Protein AF-A0A7Y1XHL6-F1 (afdb_monomer)

Radius of gyration: 13.39 Å; Cα contacts (8 Å, |Δi|>4): 148; chains: 1; bounding box: 30×32×27 Å

Secondary structure (DSSP, 8-state):
-EEEETBTTTB-TTT---GGGHHHHHHHHHTT--EEEE-SS-HHHHHHHHHHTT--S-EEEGGGTEEEEEEEETTEEEEEEEEEEEESS--

Foldseek 3Di:
DEEWEQAVICAPPPPRDNPVCVVVVVVCVVVVNAYEYEYLADPVVVVVVCVVVVNQDWYHYNRRQKIWQWDDDPPDTDGRNTPDIGGPHDD

Sequence (91 aa):
MVFTDLDGSLLDHHSYSYDAALPALTLLEQKNIPIIFCSSKTRAEMDRLRIDMGHAAPFIIENGAAICGLTHRNGAFLGWDGSETIALGKP

Nearest PDB structures (foldseek):
  2zos-assembly1_A  TM=7.613E-01  e=2.420E-04  Pyrococcus horikoshii
  1wzc-assembly1_A  TM=8.024E-01  e=1.095E-03  Pyrococcus horikoshii
  1nrw-assembly1_A  TM=7.037E-01  e=1.025E-03  Bacillus subtilis
  2zos-assembly2_B  TM=6.818E-01  e=1.169E-03  Pyrococcus horikoshii
  1kyt-assembly1_A  TM=7.313E-01  e=7.344E-03  Thermoplasma acidophilum

Mean predicted aligned error: 4.74 Å

Solvent-accessible surface area (backbone atoms only — not comparable to full-atom values): 5183 Å² total; per-residue (Å²): 112,46,78,43,48,41,89,64,62,50,20,40,78,86,79,65,46,44,72,91,44,46,71,59,54,52,53,32,55,77,67,72,40,54,63,31,46,39,32,69,46,50,66,75,58,47,57,53,51,29,61,77,67,70,53,53,56,42,35,31,24,50,72,60,16,28,43,32,18,43,32,71,58,96,92,40,82,73,52,45,84,39,83,39,70,50,71,75,52,82,117

Structure (mmCIF, N/CA/C/O backbone):
data_AF-A0A7Y1XHL6-F1
#
_entry.id   AF-A0A7Y1XHL6-F1
#
loop_
_atom_site.group_PDB
_atom_site.id
_atom_site.type_symbol
_atom_site.label_atom_id
_atom_site.label_alt_id
_atom_site.label_comp_id
_atom_site.label_asym_id
_atom_site.label_entity_id
_atom_site.label_seq_id
_atom_site.pdbx_PDB_ins_code
_atom_site.Cartn_x
_atom_site.Cartn_y
_atom_site.Cartn_z
_atom_site.occupancy
_atom_site.B_iso_or_equiv
_atom_site.auth_seq_id
_atom_site.auth_comp_id
_atom_site.auth_asym_id
_atom_site.auth_atom_id
_atom_site.pdbx_PDB_model_num
ATOM 1 N N . MET A 1 1 ? -6.098 -7.498 10.930 1.00 91.75 1 MET A N 1
ATOM 2 C CA . MET A 1 1 ? -5.402 -6.580 10.007 1.00 91.75 1 MET A CA 1
ATOM 3 C C . MET A 1 1 ? -3.990 -7.096 9.808 1.00 91.75 1 MET A C 1
ATOM 5 O O . MET A 1 1 ? -3.429 -7.617 10.766 1.00 91.75 1 MET A O 1
ATOM 9 N N . VAL A 1 2 ? -3.460 -6.990 8.594 1.00 96.19 2 VAL A N 1
ATOM 10 C CA . VAL A 1 2 ? -2.100 -7.392 8.211 1.00 96.19 2 VAL A CA 1
ATOM 11 C C . VAL A 1 2 ? -1.358 -6.159 7.712 1.00 96.19 2 VAL A C 1
ATOM 13 O O . VAL A 1 2 ? -1.935 -5.343 7.000 1.00 96.19 2 VAL A O 1
ATOM 16 N N . PHE A 1 3 ? -0.088 -6.037 8.084 1.00 97.00 3 PHE A N 1
ATOM 17 C CA . PHE A 1 3 ? 0.816 -5.020 7.559 1.00 97.00 3 PHE A CA 1
ATOM 18 C C . PHE A 1 3 ? 1.833 -5.699 6.658 1.00 97.00 3 PHE A C 1
ATOM 20 O O . PHE A 1 3 ? 2.311 -6.786 6.988 1.00 97.00 3 PHE A O 1
ATOM 27 N N . THR A 1 4 ? 2.161 -5.074 5.536 1.00 96.69 4 THR A N 1
ATOM 28 C CA . THR A 1 4 ? 3.168 -5.606 4.623 1.00 96.69 4 THR A CA 1
ATOM 29 C C . THR A 1 4 ? 3.989 -4.481 4.023 1.00 96.69 4 THR A C 1
ATOM 31 O O . THR A 1 4 ? 3.457 -3.418 3.686 1.00 96.69 4 THR A O 1
ATOM 34 N N . ASP A 1 5 ? 5.292 -4.726 3.949 1.00 96.25 5 ASP A N 1
ATOM 35 C CA . ASP A 1 5 ? 6.189 -3.908 3.153 1.00 96.25 5 ASP A CA 1
ATOM 36 C C . ASP A 1 5 ? 5.994 -4.194 1.659 1.00 96.25 5 ASP A C 1
ATOM 38 O O . ASP A 1 5 ? 5.454 -5.235 1.275 1.00 96.25 5 ASP A O 1
ATOM 42 N N . LEU A 1 6 ? 6.401 -3.255 0.810 1.00 95.94 6 LEU A N 1
ATOM 43 C CA . LEU A 1 6 ? 6.265 -3.382 -0.634 1.00 95.94 6 LEU A CA 1
ATOM 44 C C . LEU A 1 6 ? 7.528 -3.954 -1.275 1.00 95.94 6 LEU A C 1
ATOM 46 O O . LEU A 1 6 ? 7.498 -5.092 -1.735 1.00 95.94 6 LEU A O 1
ATOM 50 N N . ASP A 1 7 ? 8.624 -3.199 -1.323 1.00 93.88 7 ASP A N 1
ATOM 51 C CA . ASP A 1 7 ? 9.780 -3.574 -2.147 1.00 93.88 7 ASP A CA 1
ATOM 52 C C . ASP A 1 7 ? 10.527 -4.774 -1.559 1.00 93.88 7 ASP A C 1
ATOM 54 O O . ASP A 1 7 ? 11.079 -4.705 -0.467 1.00 93.88 7 ASP A O 1
ATOM 58 N N . GLY A 1 8 ? 10.583 -5.880 -2.302 1.00 89.62 8 GLY A N 1
ATOM 59 C CA . GLY A 1 8 ? 11.222 -7.111 -1.829 1.00 89.62 8 GLY A CA 1
ATOM 60 C C . GLY A 1 8 ? 10.410 -7.871 -0.775 1.00 89.62 8 GLY A C 1
ATOM 61 O O . GLY A 1 8 ? 10.913 -8.848 -0.223 1.00 89.62 8 GLY A O 1
ATOM 62 N N . SER A 1 9 ? 9.169 -7.446 -0.518 1.00 92.88 9 SER A N 1
ATOM 63 C CA . SER A 1 9 ? 8.212 -8.119 0.361 1.00 92.88 9 SER A CA 1
ATOM 64 C C . SER A 1 9 ? 6.956 -8.508 -0.423 1.00 92.88 9 SER A C 1
ATOM 66 O O . SER A 1 9 ? 6.856 -9.643 -0.886 1.00 92.88 9 SER A O 1
ATOM 68 N N . LEU A 1 10 ? 6.001 -7.587 -0.602 1.00 95.12 10 LEU A N 1
ATOM 69 C CA . LEU A 1 10 ? 4.808 -7.837 -1.419 1.00 95.12 10 LEU A CA 1
ATOM 70 C C . LEU A 1 10 ? 5.104 -7.788 -2.924 1.00 95.12 10 LEU A C 1
ATOM 72 O O . LEU A 1 10 ? 4.500 -8.531 -3.696 1.00 95.12 10 LEU A O 1
ATOM 76 N N . LEU A 1 11 ? 6.007 -6.894 -3.326 1.00 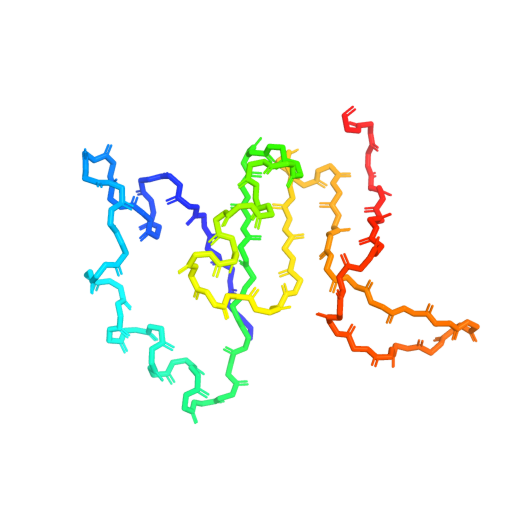94.88 11 LEU A N 1
ATOM 77 C CA . LEU A 1 11 ? 6.466 -6.722 -4.697 1.00 94.88 11 LEU A CA 1
ATOM 78 C C . LEU A 1 11 ? 7.789 -7.456 -4.869 1.00 94.88 11 LEU A C 1
ATOM 80 O O . LEU A 1 11 ? 8.749 -7.215 -4.129 1.00 94.88 11 LEU A O 1
ATOM 84 N N . ASP A 1 12 ? 7.848 -8.326 -5.871 1.00 92.12 12 ASP A N 1
ATOM 85 C CA . ASP A 1 12 ? 9.086 -8.996 -6.238 1.00 92.12 12 ASP A CA 1
ATOM 86 C C . ASP A 1 12 ? 10.171 -7.973 -6.609 1.00 92.12 12 ASP A C 1
ATOM 88 O O . ASP A 1 12 ? 9.934 -7.020 -7.353 1.00 92.12 12 ASP A O 1
ATOM 92 N N . HIS A 1 13 ? 11.387 -8.184 -6.104 1.00 88.38 13 HIS A N 1
ATOM 93 C CA . HIS A 1 13 ? 12.473 -7.211 -6.229 1.00 88.38 13 HIS A CA 1
ATOM 94 C C . HIS A 1 13 ? 12.954 -7.022 -7.678 1.00 88.38 13 HIS A C 1
ATOM 96 O O . HIS A 1 13 ? 13.534 -5.989 -8.004 1.00 88.38 13 HIS A O 1
ATOM 102 N N . HIS A 1 14 ? 12.731 -8.009 -8.552 1.00 87.69 14 HIS A N 1
ATOM 103 C CA . HIS A 1 14 ? 13.233 -7.991 -9.926 1.00 87.69 14 HIS A CA 1
ATOM 104 C C . HIS A 1 14 ? 12.172 -7.577 -10.943 1.00 87.69 14 HIS A C 1
ATOM 106 O O . HIS A 1 14 ? 12.453 -6.805 -11.857 1.00 87.69 14 HIS A O 1
ATOM 112 N N . SER A 1 15 ? 10.968 -8.119 -10.804 1.00 89.88 15 SER A N 1
ATOM 113 C CA . SER A 1 15 ? 9.861 -7.939 -11.745 1.00 89.88 15 SER A CA 1
ATOM 114 C C . SER A 1 15 ? 8.861 -6.879 -11.307 1.00 89.88 15 SER A C 1
ATOM 116 O O . SER A 1 15 ? 8.042 -6.455 -12.118 1.00 89.88 15 SER A O 1
ATOM 118 N N . TYR A 1 16 ? 8.910 -6.461 -10.039 1.00 90.19 16 TYR A N 1
ATOM 119 C CA . TYR A 1 16 ? 7.932 -5.559 -9.436 1.00 90.19 16 TYR A CA 1
ATOM 120 C C . TYR A 1 16 ? 6.485 -6.081 -9.474 1.00 90.19 16 TYR A C 1
ATOM 122 O O . TYR A 1 16 ? 5.536 -5.320 -9.294 1.00 90.19 16 TYR A O 1
ATOM 130 N N . SER A 1 17 ? 6.308 -7.386 -9.707 1.00 92.12 17 SER A N 1
ATOM 131 C CA . SER A 1 17 ? 5.003 -8.045 -9.726 1.00 92.12 17 SER A CA 1
ATOM 132 C C . SER A 1 17 ? 4.571 -8.459 -8.317 1.00 92.12 17 SER A C 1
ATOM 134 O O . SER A 1 17 ? 5.396 -8.828 -7.479 1.00 92.12 17 SER A O 1
ATOM 136 N N . TYR A 1 18 ? 3.257 -8.435 -8.081 1.00 94.19 18 TYR A N 1
ATOM 137 C CA . TYR A 1 18 ? 2.598 -8.995 -6.896 1.00 94.19 18 TYR A CA 1
ATOM 138 C C . TYR A 1 18 ? 1.813 -10.280 -7.207 1.00 94.19 18 TYR A C 1
ATOM 140 O O . TYR A 1 18 ? 1.083 -10.777 -6.347 1.00 94.19 18 TYR A O 1
ATOM 148 N N . ASP A 1 19 ? 1.953 -10.849 -8.410 1.00 94.94 19 ASP A N 1
ATOM 149 C CA . ASP A 1 19 ? 1.160 -12.005 -8.854 1.00 94.94 19 ASP A CA 1
ATOM 150 C C . ASP A 1 19 ? 1.327 -13.211 -7.923 1.00 94.94 19 ASP A C 1
ATOM 152 O O . ASP A 1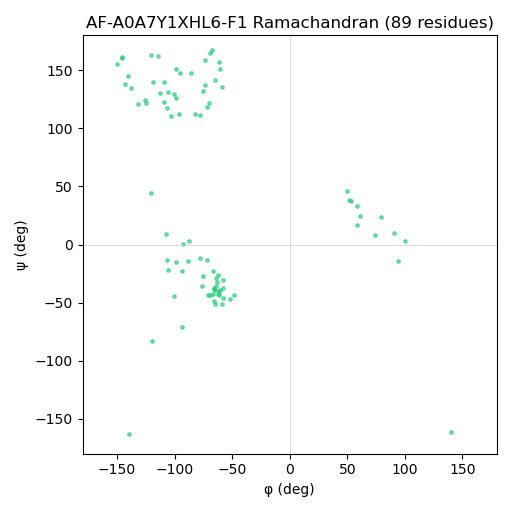 19 ? 0.365 -13.910 -7.602 1.00 94.94 19 ASP A O 1
ATOM 156 N N . ALA A 1 20 ? 2.545 -13.417 -7.414 1.00 93.38 20 ALA A N 1
ATOM 157 C CA . ALA A 1 20 ? 2.846 -14.473 -6.451 1.00 93.38 20 ALA A CA 1
ATOM 158 C C . ALA A 1 20 ? 2.073 -14.314 -5.127 1.00 93.38 20 ALA A C 1
ATOM 160 O O . ALA A 1 20 ? 1.801 -15.305 -4.447 1.00 93.38 20 ALA A O 1
ATOM 161 N N . ALA A 1 21 ? 1.691 -13.086 -4.767 1.00 94.31 21 ALA A N 1
ATOM 162 C CA . ALA A 1 21 ? 0.940 -12.779 -3.557 1.00 94.31 21 ALA A CA 1
ATOM 163 C C . ALA A 1 21 ? -0.585 -12.857 -3.748 1.00 94.31 21 ALA A C 1
ATOM 165 O O . ALA A 1 21 ? -1.305 -12.933 -2.749 1.00 94.31 21 ALA A O 1
ATOM 166 N N . LEU A 1 22 ? -1.098 -12.896 -4.987 1.00 94.94 22 LEU A N 1
ATOM 167 C CA . LEU A 1 22 ? -2.540 -12.917 -5.283 1.00 94.94 22 LEU A CA 1
ATOM 168 C C . LEU A 1 22 ? -3.338 -13.958 -4.476 1.00 94.94 22 LEU A C 1
ATOM 170 O O . LEU A 1 22 ? -4.397 -13.591 -3.957 1.00 94.94 22 LEU A O 1
ATOM 174 N N . PRO A 1 23 ? -2.876 -15.216 -4.287 1.00 96.38 23 PRO A N 1
ATOM 175 C CA . PRO A 1 23 ? -3.617 -16.187 -3.480 1.00 96.38 23 PRO A CA 1
ATOM 176 C C . PRO A 1 23 ? -3.790 -15.742 -2.020 1.00 96.38 23 PRO A C 1
ATOM 178 O O . PRO A 1 23 ? -4.865 -15.904 -1.441 1.00 96.38 23 PRO A O 1
ATOM 181 N N . ALA A 1 24 ? -2.749 -15.148 -1.429 1.00 95.62 24 ALA A N 1
ATOM 182 C CA . ALA A 1 24 ? -2.790 -14.645 -0.060 1.00 95.62 24 ALA A CA 1
ATOM 183 C C . ALA A 1 24 ? -3.665 -13.389 0.052 1.00 95.62 24 ALA A C 1
ATOM 185 O O . ALA A 1 24 ? -4.492 -13.307 0.960 1.00 95.62 24 ALA A O 1
ATOM 186 N N . LEU A 1 25 ? -3.533 -12.449 -0.892 1.00 94.75 25 LEU A N 1
ATOM 187 C CA . LEU A 1 25 ? -4.360 -11.239 -0.957 1.00 94.75 25 LEU A CA 1
ATOM 188 C C . LEU A 1 25 ? -5.852 -11.593 -1.066 1.00 94.75 25 LEU A C 1
ATOM 190 O O . LEU A 1 25 ? -6.661 -11.095 -0.285 1.00 94.75 25 LEU A O 1
ATOM 194 N N . THR A 1 26 ? -6.192 -12.537 -1.948 1.00 94.94 26 THR A N 1
ATOM 195 C CA . THR A 1 26 ? -7.567 -13.024 -2.144 1.00 94.94 26 THR A CA 1
ATOM 196 C C . THR A 1 26 ? -8.130 -13.654 -0.868 1.00 94.94 26 THR A C 1
ATOM 198 O O . THR A 1 26 ? -9.271 -13.400 -0.485 1.00 94.94 26 THR A O 1
ATOM 2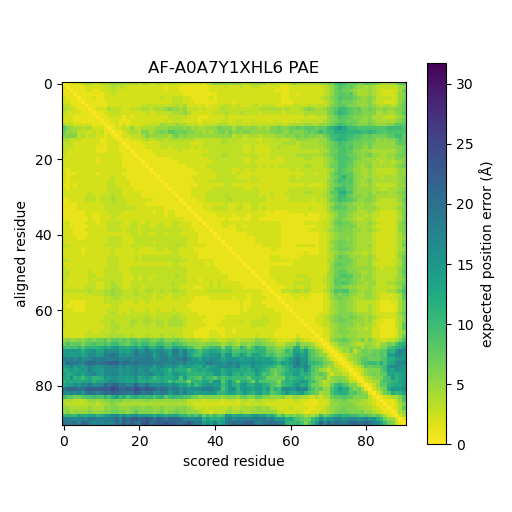01 N N . LEU A 1 27 ? -7.337 -14.469 -0.163 1.00 97.06 27 LEU A N 1
ATOM 202 C CA . LEU A 1 27 ? -7.772 -15.094 1.089 1.00 97.06 27 LEU A CA 1
ATOM 203 C C . LEU A 1 27 ? -8.033 -14.059 2.194 1.00 97.06 27 LEU A C 1
ATOM 205 O O . LEU A 1 27 ? -8.972 -14.213 2.979 1.00 97.06 27 LEU A O 1
ATOM 209 N N . LEU A 1 28 ? -7.195 -13.024 2.280 1.00 95.81 28 LEU A N 1
ATOM 210 C CA . LEU A 1 28 ? -7.356 -11.941 3.248 1.00 95.81 28 LEU A CA 1
ATOM 211 C C . LEU A 1 28 ? -8.612 -11.118 2.948 1.00 95.81 28 LEU A C 1
ATOM 213 O O . LEU A 1 28 ? -9.383 -10.850 3.871 1.00 95.81 28 LEU A O 1
ATOM 217 N N . GLU A 1 29 ? -8.868 -10.813 1.675 1.00 92.44 29 GLU A N 1
ATOM 218 C CA . GLU A 1 29 ? -10.093 -10.148 1.223 1.00 92.44 29 GLU A CA 1
ATOM 219 C C . GLU A 1 29 ? -11.345 -10.962 1.583 1.00 92.44 29 GLU A C 1
ATOM 221 O O . GLU A 1 29 ? -12.238 -10.452 2.258 1.00 92.44 29 GLU A O 1
ATOM 226 N N . GLN A 1 30 ? -11.379 -12.258 1.251 1.00 96.50 30 GLN A N 1
ATOM 227 C CA . GLN A 1 30 ? -12.498 -13.154 1.588 1.00 96.50 30 GLN A CA 1
ATOM 228 C C . GLN A 1 30 ? -12.774 -13.234 3.096 1.00 96.50 30 GLN A C 1
ATOM 230 O O . GLN A 1 30 ? -13.907 -13.457 3.525 1.00 96.50 30 GLN A O 1
ATOM 235 N N . LYS A 1 31 ? -11.735 -13.069 3.920 1.00 97.12 31 LYS A N 1
ATOM 236 C CA . LYS A 1 31 ? -11.842 -13.052 5.384 1.00 97.12 31 LYS A CA 1
ATOM 237 C C . LYS A 1 31 ? -12.134 -11.666 5.956 1.00 97.12 31 LYS A C 1
ATOM 239 O O . LYS A 1 31 ? -12.199 -11.538 7.177 1.00 97.12 31 LYS A O 1
ATOM 244 N N . ASN A 1 32 ? -12.320 -10.650 5.112 1.00 93.56 32 ASN A N 1
ATOM 245 C CA . ASN A 1 32 ? -12.471 -9.251 5.508 1.00 93.56 32 ASN A CA 1
ATOM 246 C C . ASN A 1 32 ? -11.317 -8.777 6.410 1.00 93.56 32 ASN A C 1
ATOM 248 O O . ASN A 1 32 ? -11.526 -8.042 7.376 1.00 93.56 32 ASN A O 1
ATOM 252 N N . ILE A 1 33 ? -10.091 -9.235 6.140 1.00 95.06 33 ILE A N 1
ATOM 253 C CA . ILE A 1 33 ? -8.894 -8.835 6.879 1.00 95.06 33 ILE A CA 1
ATOM 254 C C . ILE A 1 33 ? -8.217 -7.699 6.104 1.00 95.06 33 ILE A C 1
ATOM 256 O O . ILE A 1 33 ? -7.668 -7.950 5.034 1.00 95.06 33 ILE A O 1
ATOM 260 N N . PRO A 1 34 ? -8.188 -6.463 6.640 1.00 91.81 34 PRO A N 1
ATOM 261 C CA . PRO A 1 34 ? -7.549 -5.346 5.956 1.00 91.81 34 PRO A CA 1
ATOM 262 C C . PRO A 1 34 ? -6.046 -5.557 5.814 1.00 91.81 34 PRO A C 1
ATOM 264 O O . PRO A 1 34 ? -5.396 -6.022 6.761 1.00 91.81 34 PRO A O 1
ATOM 267 N N . ILE A 1 35 ? -5.512 -5.143 4.668 1.00 95.00 35 ILE A N 1
ATOM 268 C CA . ILE A 1 35 ? -4.081 -5.108 4.372 1.00 95.00 35 ILE A CA 1
ATOM 269 C C . ILE A 1 35 ? -3.649 -3.650 4.333 1.00 95.00 35 ILE A C 1
ATOM 271 O O . ILE A 1 35 ? -4.189 -2.861 3.561 1.00 95.00 35 ILE A O 1
ATOM 275 N N . ILE A 1 36 ? -2.681 -3.298 5.168 1.00 95.44 36 ILE A N 1
ATOM 276 C CA . ILE A 1 36 ? -2.100 -1.961 5.232 1.00 95.44 36 ILE A CA 1
ATOM 277 C C . ILE A 1 36 ? -0.709 -2.030 4.620 1.00 95.44 36 ILE A C 1
ATOM 279 O O . ILE A 1 36 ? 0.162 -2.746 5.121 1.00 95.44 36 ILE A O 1
ATOM 283 N N . PHE A 1 37 ? -0.506 -1.291 3.534 1.00 96.44 37 PHE A N 1
ATOM 284 C CA . PHE A 1 37 ? 0.822 -1.132 2.957 1.00 96.44 37 PHE A CA 1
ATOM 285 C C . PHE A 1 37 ? 1.652 -0.199 3.831 1.00 96.44 37 PHE A C 1
ATOM 287 O O . PHE A 1 37 ? 1.153 0.828 4.295 1.00 96.44 37 PHE A O 1
ATOM 294 N N . CYS A 1 38 ? 2.911 -0.554 4.047 1.00 97.00 38 CYS A N 1
ATOM 295 C CA . CYS A 1 38 ? 3.881 0.254 4.770 1.00 97.00 38 CYS A CA 1
ATOM 296 C C . CYS A 1 38 ? 5.157 0.325 3.946 1.00 97.00 38 CYS A C 1
ATOM 298 O O . CYS A 1 38 ? 5.716 -0.712 3.639 1.00 97.00 38 CYS A O 1
ATOM 300 N N . SER A 1 39 ? 5.612 1.510 3.549 1.00 97.06 39 SER A N 1
ATOM 301 C CA . SER A 1 39 ? 6.800 1.616 2.700 1.00 97.06 39 SER A CA 1
ATOM 302 C C . SER A 1 39 ? 7.618 2.862 3.022 1.00 97.06 39 SER A C 1
ATOM 304 O O . SER A 1 39 ? 7.121 3.822 3.610 1.00 97.06 39 SER A O 1
ATOM 306 N N . SER A 1 40 ? 8.881 2.856 2.606 1.00 96.31 40 SER A N 1
ATOM 307 C CA . SER A 1 40 ? 9.748 4.038 2.582 1.00 96.31 40 SER A CA 1
ATOM 308 C C . SER A 1 40 ? 9.367 5.037 1.485 1.00 96.31 40 SER A C 1
ATOM 310 O O . SER A 1 40 ? 9.840 6.169 1.507 1.00 96.31 40 SER A O 1
ATOM 312 N N . LYS A 1 41 ? 8.513 4.624 0.542 1.00 96.00 41 LYS A N 1
ATOM 313 C CA . LYS A 1 41 ? 8.041 5.442 -0.575 1.00 96.00 41 LYS A CA 1
ATOM 314 C C . LYS A 1 41 ? 7.299 6.693 -0.130 1.00 96.00 41 LYS A C 1
ATOM 316 O O . LYS A 1 41 ? 6.598 6.700 0.884 1.00 96.00 41 LYS A O 1
ATOM 321 N N . THR A 1 42 ? 7.388 7.711 -0.975 1.00 95.94 42 THR A N 1
ATOM 322 C CA . THR A 1 42 ? 6.629 8.955 -0.857 1.00 95.94 42 THR A CA 1
ATOM 323 C C . THR A 1 42 ? 5.141 8.734 -1.133 1.00 95.94 42 THR A C 1
ATOM 325 O O . THR A 1 42 ? 4.728 7.744 -1.750 1.00 95.94 42 THR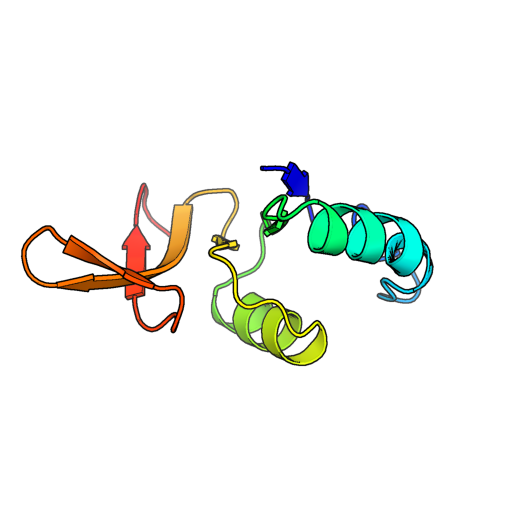 A O 1
ATOM 328 N N . ARG A 1 43 ? 4.310 9.713 -0.752 1.00 93.44 43 ARG A N 1
ATOM 329 C CA . ARG A 1 43 ? 2.875 9.722 -1.079 1.00 93.44 43 ARG A CA 1
ATOM 330 C C . ARG A 1 43 ? 2.609 9.525 -2.573 1.00 93.44 43 ARG A C 1
ATOM 332 O O . ARG A 1 43 ? 1.763 8.717 -2.934 1.00 93.44 43 ARG A O 1
ATOM 339 N N . ALA A 1 44 ? 3.336 10.245 -3.425 1.00 93.88 44 ALA A N 1
ATOM 340 C CA . ALA A 1 44 ? 3.106 10.238 -4.867 1.00 93.88 44 ALA A CA 1
ATOM 341 C C . ALA A 1 44 ? 3.402 8.872 -5.506 1.00 93.88 44 ALA A C 1
ATOM 343 O O . ALA A 1 44 ? 2.695 8.449 -6.420 1.00 93.88 44 ALA A O 1
ATOM 344 N N . GLU A 1 45 ? 4.433 8.174 -5.030 1.00 95.44 45 GLU A N 1
ATOM 345 C CA . GLU A 1 45 ? 4.744 6.816 -5.483 1.00 95.44 45 GLU A CA 1
ATOM 346 C C . GLU A 1 45 ? 3.684 5.819 -5.002 1.00 95.44 45 GLU A C 1
ATOM 348 O O . GLU A 1 45 ? 3.207 4.992 -5.779 1.00 95.44 45 GLU A O 1
ATOM 353 N N . ME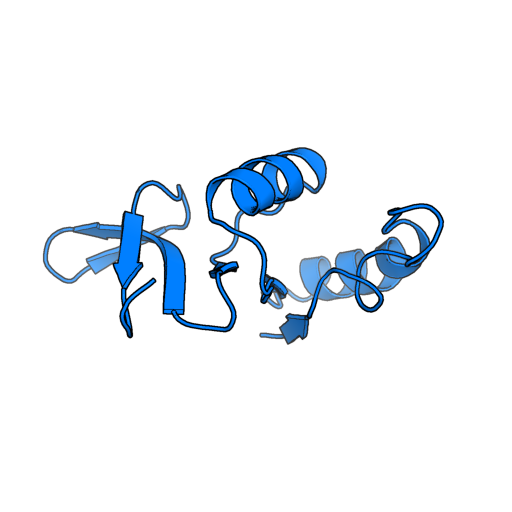T A 1 46 ? 3.270 5.938 -3.738 1.00 95.06 46 MET A N 1
ATOM 354 C CA . MET A 1 46 ? 2.256 5.071 -3.139 1.00 95.06 46 MET A CA 1
ATOM 355 C C . MET A 1 46 ? 0.877 5.244 -3.772 1.00 95.06 46 MET A C 1
ATOM 357 O O . MET A 1 46 ? 0.186 4.249 -3.972 1.00 95.06 46 MET A O 1
ATOM 361 N N . ASP A 1 47 ? 0.486 6.471 -4.131 1.00 92.69 47 ASP A N 1
ATOM 362 C CA . ASP A 1 47 ? -0.781 6.745 -4.815 1.00 92.69 47 ASP A CA 1
ATOM 363 C C . ASP A 1 47 ? -0.859 6.032 -6.172 1.00 92.69 47 ASP A C 1
ATOM 365 O O . ASP A 1 47 ? -1.900 5.475 -6.511 1.00 92.69 47 ASP A O 1
ATOM 369 N N . ARG A 1 48 ? 0.245 5.981 -6.929 1.00 92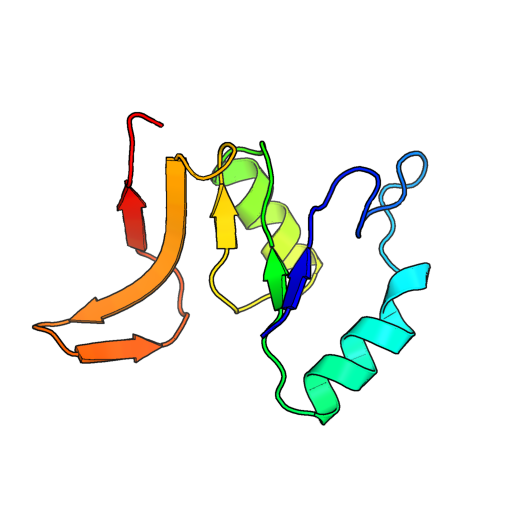.88 48 ARG A N 1
ATOM 370 C CA . ARG A 1 48 ? 0.301 5.220 -8.189 1.00 92.88 48 ARG A CA 1
ATOM 371 C C . ARG A 1 48 ? 0.135 3.723 -7.932 1.00 92.88 48 ARG A C 1
ATOM 373 O O . ARG A 1 48 ? -0.753 3.099 -8.501 1.00 92.88 48 ARG A O 1
ATOM 380 N N . LEU A 1 49 ? 0.921 3.177 -7.003 1.00 93.31 49 LEU A N 1
ATOM 381 C CA . LEU A 1 49 ? 0.909 1.743 -6.704 1.00 93.31 49 LEU A CA 1
ATOM 382 C C . LEU A 1 49 ? -0.436 1.253 -6.173 1.00 93.31 49 LEU A C 1
ATOM 384 O O . LEU A 1 49 ? -0.922 0.212 -6.603 1.00 93.31 49 LEU A O 1
ATOM 388 N N . ARG A 1 50 ? -1.075 1.999 -5.265 1.00 91.25 50 ARG A N 1
ATOM 389 C CA . ARG A 1 50 ? -2.383 1.594 -4.732 1.00 91.25 50 ARG A CA 1
ATOM 390 C C . ARG A 1 50 ? -3.460 1.575 -5.813 1.00 91.25 50 ARG A C 1
ATOM 392 O O . ARG A 1 50 ? -4.324 0.707 -5.764 1.00 91.25 50 ARG A O 1
ATOM 399 N N . ILE A 1 51 ? -3.411 2.504 -6.773 1.00 90.62 51 ILE A N 1
ATOM 400 C CA . ILE A 1 51 ? -4.364 2.552 -7.886 1.00 90.62 51 ILE A CA 1
ATOM 401 C C . ILE A 1 51 ? -4.170 1.315 -8.764 1.00 90.62 51 ILE A C 1
ATOM 403 O O . ILE A 1 51 ? -5.141 0.607 -9.026 1.00 90.62 51 ILE A O 1
ATOM 407 N N . ASP A 1 52 ? -2.924 1.008 -9.129 1.00 91.44 52 ASP A N 1
ATOM 408 C CA . ASP A 1 52 ? -2.587 -0.147 -9.969 1.00 91.44 52 ASP A CA 1
ATOM 409 C C . ASP A 1 52 ? -2.942 -1.488 -9.299 1.00 91.44 52 ASP A C 1
ATOM 411 O O . ASP A 1 52 ? -3.319 -2.449 -9.970 1.00 91.44 52 ASP A O 1
ATOM 415 N N . MET A 1 53 ? -2.860 -1.556 -7.967 1.00 90.88 53 MET A N 1
ATOM 416 C CA . MET A 1 53 ? -3.174 -2.751 -7.173 1.00 90.88 53 MET A CA 1
ATOM 417 C C . MET A 1 53 ? -4.628 -2.808 -6.676 1.00 90.88 53 MET A C 1
ATOM 419 O O . MET A 1 53 ? -4.983 -3.732 -5.945 1.00 90.88 53 MET A O 1
ATOM 423 N N . GLY A 1 54 ? -5.468 -1.816 -6.999 1.00 89.56 54 GLY A N 1
ATOM 424 C CA . GLY A 1 54 ? -6.843 -1.732 -6.485 1.00 89.56 54 GLY A CA 1
ATOM 425 C C . GLY A 1 54 ? -6.932 -1.621 -4.955 1.00 89.56 54 GLY A C 1
ATOM 426 O O . GLY A 1 54 ? -7.932 -2.007 -4.349 1.00 89.56 54 GLY A O 1
ATOM 427 N N . HIS A 1 55 ? -5.886 -1.114 -4.301 1.00 90.50 55 HIS A N 1
ATOM 428 C CA . HIS A 1 55 ? -5.810 -1.001 -2.849 1.00 90.50 55 HIS A CA 1
ATOM 429 C C . HIS A 1 55 ? -6.542 0.253 -2.368 1.00 90.50 55 HIS A C 1
ATOM 431 O O . HIS A 1 55 ? -6.118 1.381 -2.611 1.00 90.50 55 HIS A O 1
ATOM 437 N N . ALA A 1 56 ? -7.658 0.052 -1.666 1.00 87.06 56 ALA A N 1
ATOM 438 C CA . ALA A 1 56 ? -8.466 1.145 -1.128 1.00 87.06 56 ALA A CA 1
ATOM 439 C C . ALA A 1 56 ? -8.113 1.508 0.323 1.00 87.06 56 ALA A C 1
ATOM 441 O O . ALA A 1 56 ? -8.364 2.635 0.736 1.00 87.06 56 ALA A O 1
ATOM 442 N N . ALA A 1 57 ? -7.520 0.589 1.090 1.00 89.69 57 ALA A N 1
ATOM 443 C CA . ALA A 1 57 ? -7.293 0.770 2.524 1.00 89.69 57 ALA A CA 1
ATOM 444 C C . ALA A 1 57 ? -6.261 1.872 2.847 1.00 89.69 57 ALA A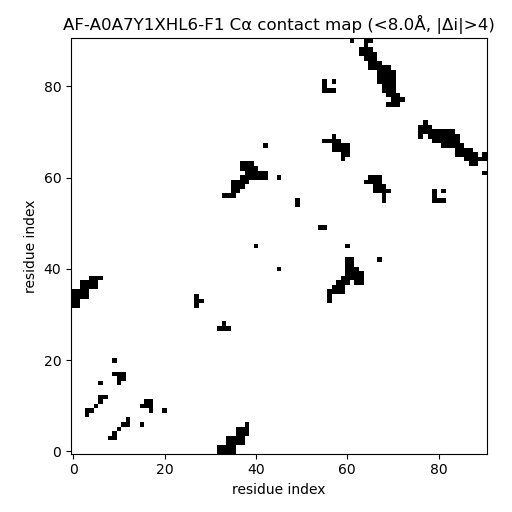 C 1
ATOM 446 O O . ALA A 1 57 ? -5.550 2.337 1.951 1.00 89.69 57 ALA A O 1
ATOM 447 N N . PRO A 1 58 ? -6.150 2.313 4.114 1.00 92.62 58 PRO A N 1
ATOM 448 C CA . PRO A 1 58 ? -5.107 3.234 4.530 1.00 92.62 58 PRO A CA 1
ATOM 449 C C . PRO A 1 58 ? -3.724 2.626 4.316 1.00 92.62 58 PRO A C 1
ATOM 451 O O . PRO A 1 58 ? -3.556 1.404 4.269 1.00 92.62 58 PRO A O 1
ATOM 454 N N . PHE A 1 59 ? -2.723 3.489 4.206 1.00 94.75 59 PHE A N 1
ATOM 455 C CA . PHE A 1 59 ? -1.339 3.084 3.996 1.00 94.75 59 PHE A CA 1
ATOM 456 C C . PHE A 1 59 ? -0.377 4.035 4.697 1.00 94.75 59 PHE A C 1
ATOM 458 O O . PHE A 1 59 ? -0.724 5.162 5.055 1.00 94.75 59 PHE A O 1
ATOM 465 N N . ILE A 1 60 ? 0.834 3.545 4.912 1.00 95.75 60 ILE A N 1
ATOM 466 C CA . ILE A 1 60 ? 1.903 4.221 5.629 1.00 95.75 60 ILE A CA 1
ATOM 467 C C . ILE A 1 60 ? 3.010 4.550 4.630 1.00 95.75 60 ILE A C 1
ATOM 469 O O . ILE A 1 60 ? 3.440 3.683 3.865 1.00 95.75 60 ILE A O 1
ATOM 473 N N . ILE A 1 61 ? 3.455 5.804 4.655 1.00 96.00 61 ILE A N 1
ATOM 474 C CA . ILE A 1 61 ? 4.504 6.329 3.776 1.00 96.00 61 ILE A CA 1
ATOM 475 C C . ILE A 1 61 ? 5.745 6.706 4.576 1.00 96.00 61 ILE A C 1
ATOM 477 O O . ILE A 1 61 ? 5.669 6.882 5.798 1.00 96.00 61 ILE A O 1
ATOM 481 N N . GLU A 1 62 ? 6.869 6.848 3.874 1.00 95.88 62 GLU A N 1
ATOM 482 C CA . GLU A 1 62 ? 8.109 7.429 4.399 1.00 95.88 62 GLU A CA 1
ATOM 483 C C . GLU A 1 62 ? 8.519 6.810 5.747 1.00 95.88 62 GLU A C 1
ATOM 485 O O . GLU A 1 62 ? 8.842 7.497 6.715 1.00 95.88 62 GLU A O 1
ATOM 490 N N . ASN A 1 63 ? 8.464 5.474 5.825 1.00 95.38 63 ASN A N 1
ATOM 491 C CA . ASN A 1 63 ? 8.830 4.683 7.008 1.00 95.38 63 ASN A CA 1
ATOM 492 C C . ASN A 1 63 ? 8.034 5.029 8.280 1.00 95.38 63 ASN A C 1
ATOM 494 O O . ASN A 1 63 ? 8.558 4.936 9.390 1.00 95.38 63 ASN A O 1
ATOM 498 N N . GLY A 1 64 ? 6.766 5.420 8.139 1.00 95.19 64 GLY A N 1
ATOM 499 C CA . GLY A 1 64 ? 5.917 5.751 9.285 1.00 95.19 64 GLY A CA 1
ATOM 500 C C . GLY A 1 64 ? 5.777 7.241 9.564 1.00 95.19 64 GLY A C 1
ATOM 501 O O . GLY A 1 64 ? 5.103 7.596 10.531 1.00 95.19 64 GLY A O 1
ATOM 502 N N . ALA A 1 65 ? 6.359 8.118 8.741 1.00 95.44 65 ALA A N 1
ATOM 503 C CA . ALA A 1 65 ? 6.251 9.560 8.949 1.00 95.44 65 ALA A CA 1
ATOM 504 C C . ALA A 1 65 ? 4.809 10.074 8.811 1.00 95.44 65 ALA A C 1
ATOM 506 O O . ALA A 1 65 ? 4.441 11.046 9.479 1.00 95.44 65 ALA A O 1
ATOM 507 N N . ALA A 1 66 ? 3.977 9.411 8.000 1.00 94.06 66 ALA A N 1
ATOM 508 C CA . ALA A 1 66 ? 2.566 9.748 7.869 1.00 94.06 66 ALA A CA 1
ATOM 509 C C . ALA A 1 66 ? 1.667 8.548 7.527 1.00 94.06 66 ALA A C 1
ATOM 511 O O . ALA A 1 66 ? 2.091 7.566 6.912 1.00 94.06 66 ALA A O 1
ATOM 512 N N . ILE A 1 67 ? 0.391 8.676 7.900 1.00 93.44 67 ILE A N 1
ATOM 513 C CA . ILE A 1 67 ? -0.699 7.769 7.526 1.00 93.44 67 ILE A CA 1
ATOM 514 C C . ILE A 1 67 ? -1.566 8.461 6.481 1.00 93.44 67 ILE A C 1
ATOM 516 O O . ILE A 1 67 ? -1.991 9.598 6.663 1.00 93.44 67 ILE A O 1
ATOM 520 N N . CYS A 1 68 ? -1.850 7.753 5.400 1.00 92.19 68 CYS A N 1
ATOM 521 C CA . CYS A 1 68 ? -2.593 8.230 4.246 1.00 92.19 68 CYS A CA 1
ATOM 522 C C . CYS A 1 68 ? -3.846 7.385 4.028 1.00 92.19 68 CYS A C 1
ATOM 524 O O . CYS A 1 68 ? -3.936 6.257 4.516 1.00 92.19 68 CYS A O 1
ATOM 526 N N . GLY A 1 69 ? -4.796 7.892 3.244 1.00 86.81 69 GLY A N 1
ATOM 527 C CA . GLY A 1 69 ? -5.942 7.078 2.842 1.00 86.81 69 GLY A CA 1
ATOM 528 C C . GLY A 1 69 ? -7.140 7.168 3.796 1.00 86.81 69 GLY A C 1
ATOM 529 O O . GLY A 1 69 ? -8.065 6.376 3.670 1.00 86.81 69 GLY A O 1
ATOM 530 N N . LEU A 1 70 ? -7.122 8.090 4.763 1.00 80.94 70 LEU A N 1
ATOM 531 C CA . LEU A 1 70 ? -8.197 8.262 5.742 1.00 80.94 70 LEU A CA 1
ATOM 532 C C . LEU A 1 70 ? -9.181 9.348 5.297 1.00 80.94 70 LEU A C 1
ATOM 534 O O . LEU A 1 70 ? -8.788 10.338 4.682 1.00 80.94 70 LEU A O 1
ATOM 538 N N . THR A 1 71 ? -10.448 9.162 5.663 1.00 73.12 71 THR A N 1
ATOM 539 C CA . THR A 1 71 ? -11.499 10.175 5.541 1.00 73.12 71 THR A CA 1
ATOM 540 C C . THR A 1 71 ? -12.136 10.374 6.906 1.00 73.12 71 THR A C 1
ATOM 542 O O . THR A 1 71 ? -12.677 9.431 7.495 1.00 73.12 71 THR A O 1
ATOM 545 N N . HIS A 1 72 ? -12.111 11.599 7.422 1.00 68.31 72 HIS A N 1
ATOM 546 C CA . HIS A 1 72 ? -12.739 11.935 8.694 1.00 68.31 72 HIS A CA 1
ATOM 547 C C . HIS A 1 72 ? -13.421 13.301 8.627 1.00 68.31 72 HIS A C 1
ATOM 549 O O . HIS A 1 72 ? -12.959 14.210 7.946 1.00 68.31 72 HIS A O 1
ATOM 555 N N . ARG A 1 73 ? -14.553 13.462 9.319 1.00 63.69 73 ARG A N 1
ATOM 556 C CA . ARG A 1 73 ? -15.139 14.787 9.592 1.00 63.69 73 ARG A CA 1
ATOM 557 C C . ARG A 1 73 ? -15.626 14.840 11.030 1.00 63.69 73 ARG A C 1
ATOM 559 O O . ARG A 1 73 ? -16.340 13.946 11.476 1.00 63.69 73 ARG A O 1
ATOM 566 N N . ASN A 1 74 ? -15.311 15.929 11.731 1.00 70.12 74 ASN A N 1
ATOM 567 C CA . ASN A 1 74 ? -15.858 16.258 13.056 1.00 70.12 74 ASN A CA 1
ATOM 568 C C . ASN A 1 74 ? -15.759 15.133 14.106 1.00 70.12 74 ASN A C 1
ATOM 570 O O . ASN A 1 74 ? -16.683 14.937 14.890 1.00 70.12 74 ASN A O 1
ATOM 574 N N . GLY A 1 75 ? -14.673 14.364 14.133 1.00 65.25 75 GLY A N 1
ATOM 575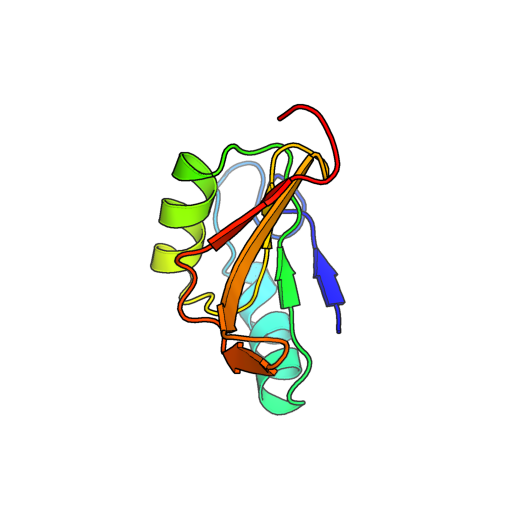 C CA . GLY A 1 75 ? -14.535 13.260 15.099 1.00 65.25 75 GLY A CA 1
ATOM 576 C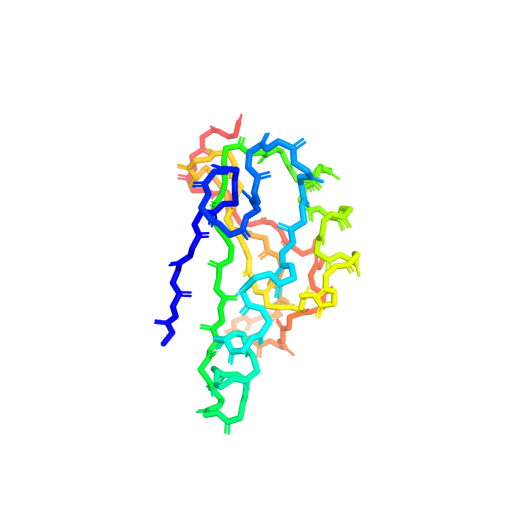 C . GLY A 1 75 ? -14.983 11.893 14.567 1.00 65.25 75 GLY A C 1
ATOM 577 O O . GLY A 1 75 ? -14.586 10.882 15.144 1.00 65.25 75 GLY A O 1
ATOM 578 N N . ALA A 1 76 ? -15.702 11.837 13.441 1.00 67.44 76 ALA A N 1
ATOM 579 C CA . ALA A 1 76 ? -16.218 10.600 12.864 1.00 67.44 76 ALA A CA 1
ATOM 580 C C . ALA A 1 76 ? -15.373 10.086 11.686 1.00 67.44 76 ALA A C 1
ATOM 582 O O . ALA A 1 76 ? -15.112 10.811 10.724 1.00 67.44 76 ALA A O 1
ATOM 583 N N . PHE A 1 77 ? -14.995 8.806 11.744 1.00 68.69 77 PHE A N 1
ATOM 584 C CA . PHE A 1 77 ? -14.391 8.078 10.628 1.00 68.69 77 PHE A CA 1
ATOM 585 C C . PHE A 1 77 ? -15.440 7.847 9.528 1.00 68.69 77 PHE A C 1
ATOM 587 O O . PHE A 1 77 ? -16.492 7.266 9.793 1.00 68.69 77 PHE A O 1
ATOM 594 N N . LEU A 1 78 ? -15.161 8.328 8.314 1.00 65.88 78 LEU A N 1
ATOM 595 C CA . LEU A 1 78 ? -16.092 8.320 7.179 1.00 65.88 78 LEU A CA 1
ATOM 596 C C . LEU A 1 78 ? -15.751 7.285 6.101 1.00 65.88 78 LEU A C 1
ATOM 598 O O . LEU A 1 78 ? -16.592 7.014 5.248 1.00 65.88 78 LEU A O 1
ATOM 602 N N . GLY A 1 79 ? -14.551 6.703 6.126 1.00 70.38 79 GLY A N 1
ATOM 603 C CA . GLY A 1 79 ? -14.125 5.710 5.142 1.00 70.38 79 GLY A CA 1
ATOM 604 C C . GLY A 1 79 ? -12.671 5.872 4.710 1.00 70.38 79 GLY A C 1
ATOM 605 O O . GLY A 1 79 ? -11.862 6.490 5.406 1.00 70.38 79 GLY A O 1
ATOM 606 N N . TRP A 1 80 ? -12.356 5.262 3.566 1.00 71.50 80 TRP A N 1
ATOM 607 C CA . TRP A 1 80 ? -11.017 5.203 2.976 1.00 71.50 80 TRP A CA 1
ATOM 608 C C . TRP A 1 80 ? -10.977 5.828 1.566 1.00 71.50 80 TRP A C 1
ATOM 610 O O . TRP A 1 80 ? -10.421 5.243 0.639 1.00 71.50 80 TRP A O 1
ATOM 620 N N . ASP A 1 81 ? -11.611 6.992 1.365 1.00 65.94 81 ASP A N 1
ATOM 621 C CA . ASP A 1 81 ? -11.592 7.695 0.060 1.00 65.94 81 ASP A CA 1
ATOM 622 C C . ASP A 1 81 ? -10.280 8.458 -0.200 1.00 65.94 81 ASP A C 1
ATOM 624 O O . ASP A 1 81 ? -9.968 8.831 -1.329 1.00 65.94 81 ASP A O 1
ATOM 628 N N . GLY A 1 82 ? -9.465 8.593 0.846 1.00 59.16 82 GLY A N 1
ATOM 629 C CA . GLY A 1 82 ? -8.034 8.797 0.757 1.00 59.16 82 GLY A CA 1
ATOM 630 C C . GLY A 1 82 ? -7.533 10.193 0.440 1.00 59.16 82 GLY A C 1
ATOM 631 O O . GLY A 1 82 ? -6.380 10.329 0.022 1.00 59.16 82 GLY A O 1
ATOM 632 N N . SER A 1 83 ? -8.323 11.227 0.719 1.00 68.38 83 SER A N 1
ATOM 633 C CA . SER A 1 83 ? -7.855 12.605 0.558 1.00 68.38 83 SER A CA 1
ATOM 634 C C . SER A 1 83 ? -6.896 13.076 1.653 1.00 68.38 83 SER A C 1
ATOM 636 O O . SER A 1 83 ? -6.096 13.971 1.396 1.00 68.38 83 SER A O 1
ATOM 638 N N . GLU A 1 84 ? -6.959 12.522 2.868 1.00 81.38 84 GLU A N 1
ATOM 639 C CA . GLU A 1 84 ? -6.183 13.057 3.992 1.00 81.38 84 GLU A CA 1
ATOM 640 C C . GLU A 1 84 ? -4.881 12.295 4.260 1.00 81.38 84 GLU A C 1
ATOM 642 O O . GLU A 1 84 ? -4.748 11.086 4.021 1.00 81.38 84 GLU A O 1
ATOM 647 N N . THR A 1 85 ? -3.921 13.055 4.787 1.00 88.12 85 THR A N 1
ATOM 648 C CA . THR A 1 85 ? -2.636 12.590 5.301 1.00 88.12 85 THR A CA 1
ATOM 649 C C . THR A 1 85 ? -2.494 13.096 6.733 1.00 88.12 85 THR A C 1
ATOM 651 O O . THR A 1 85 ? -2.562 14.300 6.978 1.00 88.12 85 THR A O 1
ATOM 654 N N . ILE A 1 86 ? -2.275 12.186 7.678 1.00 90.00 86 ILE A N 1
ATOM 655 C CA . ILE A 1 86 ? -1.994 12.493 9.082 1.00 90.00 86 ILE A CA 1
ATOM 656 C C . ILE A 1 86 ? -0.495 12.307 9.306 1.00 90.00 86 ILE A C 1
ATOM 658 O O . ILE A 1 86 ? 0.001 11.180 9.287 1.00 90.00 86 ILE A O 1
ATOM 662 N N . ALA A 1 87 ? 0.223 13.407 9.521 1.00 91.25 87 ALA A N 1
ATOM 663 C CA . ALA A 1 87 ? 1.642 13.369 9.857 1.00 91.25 87 ALA A CA 1
ATOM 664 C C . ALA A 1 87 ? 1.844 12.933 11.318 1.00 91.25 87 ALA A C 1
ATOM 666 O O . ALA A 1 87 ? 1.199 13.457 12.227 1.00 91.25 87 ALA A O 1
ATOM 667 N N . LEU A 1 88 ? 2.754 11.985 11.536 1.00 88.25 88 LEU A N 1
ATOM 668 C CA . LEU A 1 88 ? 3.188 11.514 12.856 1.00 88.25 88 LEU A CA 1
ATOM 669 C C . LEU A 1 88 ? 4.590 12.026 13.219 1.00 88.25 88 LEU A C 1
ATOM 671 O O . LEU A 1 88 ? 4.940 12.097 14.396 1.00 88.25 88 LEU A O 1
ATOM 675 N N . GLY A 1 89 ? 5.383 12.396 12.212 1.00 75.19 89 GLY A N 1
ATOM 676 C CA . GLY A 1 89 ? 6.715 12.981 12.347 1.00 75.19 89 GLY A CA 1
ATOM 677 C C . GLY A 1 89 ? 6.934 14.105 11.336 1.00 75.19 89 GLY A C 1
ATOM 678 O O . GLY A 1 89 ? 5.979 14.622 10.759 1.00 75.19 89 GLY A O 1
ATOM 679 N N . LYS A 1 90 ? 8.195 14.494 11.115 1.00 62.00 90 LYS A N 1
ATOM 680 C CA . LYS A 1 90 ? 8.543 15.285 9.929 1.00 62.00 90 LYS A CA 1
ATOM 681 C C . LYS A 1 90 ? 8.604 14.312 8.745 1.00 62.00 90 LYS A C 1
ATOM 683 O O . LYS A 1 90 ? 9.479 13.447 8.810 1.00 62.00 90 LYS A O 1
ATOM 688 N N . PRO A 1 91 ? 7.683 14.385 7.769 1.00 52.34 91 PRO A N 1
ATOM 689 C CA . PRO A 1 91 ? 7.886 13.707 6.496 1.00 52.34 91 PRO A CA 1
ATOM 690 C C . PRO A 1 91 ? 9.160 14.247 5.836 1.00 52.34 91 PRO A C 1
ATOM 692 O O . PRO A 1 91 ? 9.422 15.471 5.970 1.00 52.34 91 PRO A O 1
#

pLDDT: mean 88.52, std 10.76, range [52.34, 97.12]